Protein AF-A0A811V2S0-F1 (afdb_monomer_lite)

Secondary structure (DSSP, 8-state):
-B-------S-BTTTTB----PPPSSS----B-----GGGHHHHHHHTTTTTTSEEEEEEEEE-TTS-EEEEEEEEESS--SS-GGGSSSGGGS-GGGS--HHHHHHHHHHHHHTT--HHHHHHHHTS-------HHHHHHTT-TT-----

Foldseek 3Di:
DEQFDAWFAAQDPQFRGGGGFDDDDDDDGDDDDDDDDPVCVVVVCVVCCVVVQQWPKDFDWDQDPVRDTDTDIYIGGNPDDPDDCVNDPALVSQDQSRATAPLNLLLVLVRCVVRVPPVVVSLVSLAHDHNHDDPPVSCVVSVRPPRHGDD

InterPro domains:
  IPR013024 Gamma-glutamyl cyclotransferase-like [cd06661] (1-77)
  IPR017939 Gamma-glutamylcyclotransferase [PTHR12935] (8-141)
  IPR036568 Gamma-glutamyl cyclotransferase-like superfamily [SSF110857] (15-83)

Organism: Ceratitis capitata (NCBI:txid7213)

pLDDT: mean 86.47, std 14.24, range [32.12, 97.19]

Structure (mmCIF, N/CA/C/O backbone):
data_AF-A0A811V2S0-F1
#
_entry.id   AF-A0A811V2S0-F1
#
loop_
_atom_site.group_PDB
_atom_site.id
_atom_site.type_symbol
_atom_site.label_atom_id
_atom_site.label_alt_id
_atom_site.label_comp_id
_atom_site.label_asym_id
_atom_site.label_entity_id
_atom_site.label_seq_id
_atom_site.pdbx_PDB_ins_code
_atom_site.Cartn_x
_atom_site.Cartn_y
_atom_site.Cartn_z
_atom_site.occupancy
_atom_site.B_iso_or_equiv
_atom_site.auth_seq_id
_atom_site.auth_comp_id
_atom_site.auth_asym_id
_atom_site.auth_atom_id
_atom_site.pdbx_PDB_model_num
ATOM 1 N N . MET A 1 1 ? 6.106 -6.869 -6.637 1.00 34.75 1 MET A N 1
ATOM 2 C CA . MET A 1 1 ? 5.766 -5.432 -6.497 1.00 34.75 1 MET A CA 1
ATOM 3 C C . MET A 1 1 ? 4.418 -5.303 -5.800 1.00 34.75 1 MET A C 1
ATOM 5 O O . MET A 1 1 ? 3.494 -6.005 -6.175 1.00 34.75 1 MET A O 1
ATOM 9 N N . LEU A 1 2 ? 4.301 -4.424 -4.803 1.00 32.12 2 LEU A N 1
ATOM 10 C CA . LEU A 1 2 ? 3.048 -4.147 -4.090 1.00 32.12 2 LEU A CA 1
ATOM 11 C C . LEU A 1 2 ? 2.734 -2.657 -4.262 1.00 32.12 2 LEU A C 1
ATOM 13 O O . LEU A 1 2 ? 2.954 -1.830 -3.382 1.00 32.12 2 LEU A O 1
ATOM 17 N N . THR A 1 3 ? 2.259 -2.287 -5.451 1.00 33.91 3 THR A N 1
ATOM 18 C CA . THR A 1 3 ? 1.726 -0.943 -5.711 1.00 33.91 3 THR A CA 1
ATOM 19 C C . THR A 1 3 ? 0.298 -0.885 -5.190 1.00 33.91 3 THR A C 1
ATOM 21 O O . THR A 1 3 ? -0.665 -0.990 -5.944 1.00 33.91 3 THR A O 1
ATOM 24 N N . LYS A 1 4 ? 0.122 -0.733 -3.878 1.00 36.28 4 LYS A N 1
ATOM 25 C CA . LYS A 1 4 ? -1.211 -0.496 -3.321 1.00 36.28 4 LYS A CA 1
ATOM 26 C C . LYS A 1 4 ? -1.560 0.984 -3.466 1.00 36.28 4 LYS A C 1
ATOM 28 O O . LYS A 1 4 ? -1.284 1.779 -2.574 1.00 36.28 4 LYS A O 1
ATOM 33 N N . ARG A 1 5 ? -2.214 1.369 -4.571 1.00 40.47 5 ARG A N 1
ATOM 34 C CA . ARG A 1 5 ? -3.189 2.466 -4.469 1.00 40.47 5 ARG A CA 1
ATOM 35 C C . ARG A 1 5 ? -4.516 1.881 -4.031 1.00 40.47 5 ARG A C 1
ATOM 37 O O . ARG A 1 5 ? -4.896 0.797 -4.445 1.00 40.47 5 ARG A O 1
ATOM 44 N N . ILE A 1 6 ? -5.167 2.621 -3.151 1.00 45.44 6 ILE A N 1
ATOM 45 C CA . ILE A 1 6 ? -6.337 2.212 -2.411 1.00 45.44 6 ILE A CA 1
ATOM 46 C C . ILE A 1 6 ? -7.610 2.634 -3.149 1.00 45.44 6 ILE A C 1
ATOM 48 O O . ILE A 1 6 ? -8.071 3.767 -3.024 1.00 45.44 6 ILE A O 1
ATOM 52 N N . HIS A 1 7 ? -8.223 1.698 -3.858 1.00 39.72 7 HIS A N 1
ATOM 53 C CA . HIS A 1 7 ? -9.677 1.640 -3.928 1.00 39.72 7 HIS A CA 1
ATOM 54 C C . HIS A 1 7 ? -10.197 0.400 -3.234 1.00 39.72 7 HIS A C 1
ATOM 56 O O . HIS A 1 7 ? -9.584 -0.657 -3.267 1.00 39.72 7 HIS A O 1
ATOM 62 N N . ILE A 1 8 ? -11.333 0.577 -2.590 1.00 49.03 8 ILE A N 1
ATOM 63 C CA . ILE A 1 8 ? -11.678 -0.166 -1.396 1.00 49.03 8 ILE A CA 1
ATOM 64 C C . ILE A 1 8 ? -12.996 -0.843 -1.633 1.00 49.03 8 ILE A C 1
ATOM 66 O O . ILE A 1 8 ? -13.986 -0.139 -1.747 1.00 49.03 8 ILE A O 1
ATOM 70 N N . GLN A 1 9 ? -13.030 -2.167 -1.741 1.00 43.62 9 GLN A N 1
ATOM 71 C CA . GLN A 1 9 ? -14.276 -2.906 -1.921 1.00 43.62 9 GLN A CA 1
ATOM 72 C C . GLN A 1 9 ? -14.270 -4.221 -1.135 1.00 43.62 9 GLN A C 1
ATOM 74 O O . GLN A 1 9 ? -13.351 -5.013 -1.277 1.00 43.62 9 GLN A O 1
ATOM 79 N N . ASN A 1 10 ? -15.323 -4.425 -0.338 1.00 50.16 10 ASN A N 1
ATOM 80 C CA . ASN A 1 10 ? -15.614 -5.588 0.515 1.00 50.16 10 ASN A CA 1
ATOM 81 C C . ASN A 1 10 ? -14.672 -5.795 1.719 1.00 50.16 10 ASN A C 1
ATOM 83 O O . ASN A 1 10 ? -13.454 -5.810 1.564 1.00 50.16 10 ASN A O 1
ATOM 87 N N . PRO A 1 11 ? -15.206 -5.958 2.945 1.00 50.59 11 PRO A N 1
ATOM 88 C CA . PRO A 1 11 ? -14.376 -6.204 4.116 1.00 50.59 11 PRO A CA 1
ATOM 89 C C . PRO A 1 11 ? -13.655 -7.547 3.977 1.00 50.59 11 PRO A C 1
ATOM 91 O O . PRO A 1 11 ? -14.292 -8.588 3.851 1.00 50.59 11 PRO A O 1
ATOM 94 N N . THR A 1 12 ? -12.325 -7.536 4.043 1.00 61.50 12 THR A N 1
ATOM 95 C CA . THR A 1 12 ? -11.580 -8.782 4.267 1.00 61.50 12 THR A CA 1
ATOM 96 C C . THR A 1 12 ? -11.667 -9.122 5.750 1.00 61.50 12 THR A C 1
ATOM 98 O O . THR A 1 12 ? -11.462 -8.242 6.591 1.00 61.50 12 THR A O 1
ATOM 101 N N . ALA A 1 13 ? -11.951 -10.382 6.096 1.00 67.38 13 ALA A N 1
ATOM 102 C CA . ALA A 1 13 ? -12.024 -10.806 7.499 1.00 67.38 13 ALA A CA 1
ATOM 103 C C . ALA A 1 13 ? -10.734 -10.460 8.267 1.00 67.38 13 ALA A C 1
ATOM 105 O O . ALA A 1 13 ? -10.784 -10.051 9.422 1.00 67.38 13 ALA A O 1
ATOM 106 N N . ARG A 1 14 ? -9.582 -10.539 7.584 1.00 79.12 14 ARG A N 1
ATOM 107 C CA . ARG A 1 14 ? -8.264 -10.238 8.151 1.00 79.12 14 ARG A CA 1
ATOM 108 C C . ARG A 1 14 ? -8.095 -8.777 8.570 1.00 79.12 14 ARG A C 1
ATOM 110 O O . ARG A 1 14 ? -7.555 -8.516 9.639 1.00 79.12 14 ARG A O 1
ATOM 117 N N . TRP A 1 15 ? -8.512 -7.824 7.736 1.00 85.88 15 TRP A N 1
ATOM 118 C CA . TRP A 1 15 ? -8.301 -6.400 8.017 1.00 85.88 15 TRP A CA 1
ATOM 119 C C . TRP A 1 15 ? -9.521 -5.725 8.652 1.00 85.88 15 TRP A C 1
ATOM 121 O O . TRP A 1 15 ? -9.362 -4.673 9.269 1.00 85.88 15 TRP A O 1
ATOM 131 N N . GLY A 1 16 ? -10.722 -6.300 8.519 1.00 86.88 16 GLY A N 1
ATOM 132 C CA . GLY A 1 16 ? -11.990 -5.724 8.996 1.00 86.88 16 GLY A CA 1
ATOM 133 C C . GLY A 1 16 ? -12.388 -4.444 8.258 1.00 86.88 16 GLY A C 1
ATOM 134 O O . GLY A 1 16 ? -13.036 -3.545 8.789 1.00 86.88 16 GLY A O 1
ATOM 135 N N . GLY A 1 17 ? -11.945 -4.332 7.016 1.00 88.38 17 GLY A N 1
ATOM 136 C CA . GLY A 1 17 ? -12.195 -3.204 6.144 1.00 88.38 17 GLY A CA 1
ATOM 137 C C . GLY A 1 17 ? -11.752 -3.566 4.747 1.00 88.38 17 GLY A C 1
ATOM 138 O O . GLY A 1 17 ? -11.185 -4.641 4.510 1.00 88.38 17 GLY A O 1
ATOM 139 N N . ALA A 1 18 ? -12.080 -2.698 3.811 1.00 88.06 18 ALA A N 1
ATOM 140 C CA . ALA A 1 18 ? -11.918 -3.060 2.429 1.00 88.06 18 ALA A CA 1
ATOM 141 C C . ALA A 1 18 ? -10.474 -2.777 1.932 1.00 88.06 18 ALA A C 1
ATOM 143 O O . ALA A 1 18 ? -9.805 -1.873 2.449 1.00 88.06 18 ALA A O 1
ATOM 144 N N . PRO A 1 19 ? -9.945 -3.602 1.009 1.00 86.56 19 PRO A N 1
ATOM 145 C CA . PRO A 1 19 ? -8.530 -3.622 0.658 1.00 86.56 19 PRO A CA 1
ATOM 146 C C . PRO A 1 19 ? -8.199 -2.545 -0.387 1.00 86.56 19 PRO A C 1
ATOM 148 O O . PRO A 1 19 ? -8.955 -1.607 -0.574 1.00 86.56 19 PRO A O 1
ATOM 151 N N . ALA A 1 20 ? -7.035 -2.607 -1.031 1.00 87.75 20 ALA A N 1
ATOM 152 C CA . ALA A 1 20 ? -6.589 -1.586 -1.981 1.00 87.75 20 ALA A CA 1
ATOM 153 C C . ALA A 1 20 ? -6.588 -2.134 -3.415 1.00 87.75 20 ALA A C 1
ATOM 155 O O . ALA A 1 20 ? -6.046 -3.211 -3.628 1.00 87.75 20 ALA A O 1
ATOM 156 N N . THR A 1 21 ? -7.130 -1.405 -4.392 1.00 88.31 21 THR A N 1
ATOM 157 C CA . THR A 1 21 ? -6.967 -1.701 -5.827 1.00 88.31 21 THR A CA 1
ATOM 158 C C . THR A 1 21 ? -6.537 -0.501 -6.666 1.00 88.31 21 THR A C 1
ATOM 160 O O . THR A 1 21 ? -6.864 0.654 -6.378 1.00 88.31 21 THR A O 1
ATOM 163 N N . ILE A 1 22 ? -5.849 -0.791 -7.768 1.00 86.25 22 ILE A N 1
ATOM 164 C CA . ILE A 1 22 ? -5.532 0.179 -8.809 1.00 86.25 22 ILE A CA 1
ATOM 165 C C . ILE A 1 22 ? -6.734 0.275 -9.749 1.00 86.25 22 ILE A C 1
ATOM 167 O O . ILE A 1 22 ? -7.157 -0.714 -10.336 1.00 86.25 22 ILE A O 1
ATOM 171 N N . VAL A 1 23 ? -7.256 1.488 -9.918 1.00 82.31 23 VAL A N 1
ATOM 172 C CA . VAL A 1 23 ? -8.308 1.776 -10.901 1.00 82.31 23 VAL A CA 1
ATOM 173 C C . VAL A 1 23 ? -7.717 2.483 -12.099 1.00 82.31 23 VAL A C 1
ATOM 175 O O . VAL A 1 23 ? -6.972 3.461 -11.932 1.00 82.31 23 VAL A O 1
ATOM 178 N N . HIS A 1 24 ? -8.106 2.009 -13.280 1.00 72.62 24 HIS A N 1
ATOM 179 C CA . HIS A 1 24 ? -7.803 2.618 -14.567 1.00 72.62 24 HIS A CA 1
ATOM 180 C C . HIS A 1 24 ? -8.233 4.092 -14.592 1.00 72.62 24 HIS A C 1
ATOM 182 O O . HIS A 1 24 ? -9.312 4.459 -14.134 1.00 72.62 24 HIS A O 1
ATOM 188 N N . GLY A 1 25 ? -7.368 4.962 -15.105 1.00 69.69 25 GLY A N 1
ATOM 189 C CA . GLY A 1 25 ? -7.640 6.392 -15.209 1.00 69.69 25 GLY A CA 1
ATOM 190 C C . GLY A 1 25 ? -6.366 7.202 -15.415 1.00 69.69 25 GLY A C 1
ATOM 191 O O . GLY A 1 25 ? -5.261 6.680 -15.334 1.00 69.69 25 GLY A O 1
ATOM 192 N N . TRP A 1 26 ? -6.515 8.503 -15.655 1.00 57.28 26 TRP A N 1
ATOM 193 C CA . TRP A 1 26 ? -5.438 9.353 -16.190 1.00 57.28 26 TRP A CA 1
ATOM 194 C C . TRP A 1 26 ? -4.468 9.901 -15.136 1.00 57.28 26 TRP A C 1
ATOM 196 O O . TRP A 1 26 ? -3.630 10.749 -15.420 1.00 57.28 26 TRP A O 1
ATOM 206 N N . ARG A 1 27 ? -4.606 9.475 -13.882 1.00 70.38 27 ARG A N 1
ATOM 207 C CA . ARG A 1 27 ? -3.849 10.037 -12.758 1.00 70.38 27 ARG A CA 1
ATOM 208 C C . ARG A 1 27 ? -2.710 9.092 -12.376 1.00 70.38 27 ARG A C 1
ATOM 210 O O . ARG A 1 27 ? -2.954 7.906 -12.161 1.00 70.38 27 ARG A O 1
ATOM 217 N N . VAL A 1 28 ? -1.514 9.636 -12.180 1.00 73.38 28 VAL A N 1
ATOM 218 C CA . VAL A 1 28 ? -0.328 8.890 -11.726 1.00 73.38 28 VAL A CA 1
ATOM 219 C C . VAL A 1 28 ? -0.567 8.254 -10.352 1.00 73.38 28 VAL A C 1
ATOM 221 O O . VAL A 1 28 ? -1.294 8.793 -9.505 1.00 73.38 28 VAL A O 1
ATOM 224 N N . ARG A 1 29 ? -0.011 7.055 -10.157 1.00 82.56 29 ARG A N 1
ATOM 225 C CA . ARG A 1 29 ? -0.072 6.282 -8.911 1.00 82.56 29 ARG A CA 1
ATOM 226 C C . ARG A 1 29 ? 1.344 6.108 -8.382 1.00 82.56 29 ARG A C 1
ATOM 228 O O . ARG A 1 29 ? 2.224 5.754 -9.155 1.00 82.56 29 ARG A O 1
ATOM 235 N N . TYR A 1 30 ? 1.529 6.324 -7.086 1.00 89.62 30 TYR A N 1
ATOM 236 C CA . TYR A 1 30 ? 2.797 6.062 -6.414 1.00 89.62 30 TYR A CA 1
ATOM 237 C C . TYR A 1 30 ? 2.703 4.748 -5.645 1.00 89.62 30 TYR A C 1
ATOM 239 O O . TYR A 1 30 ? 1.651 4.414 -5.093 1.00 89.62 30 TYR A O 1
ATOM 247 N N . GLY A 1 31 ? 3.808 4.016 -5.614 1.00 89.62 31 GLY A N 1
ATOM 248 C CA . GLY A 1 31 ? 3.978 2.818 -4.806 1.00 89.62 31 GLY A CA 1
ATOM 249 C C . GLY A 1 31 ? 5.404 2.298 -4.916 1.00 89.62 31 GLY A C 1
ATOM 250 O O . GLY A 1 31 ? 6.251 2.926 -5.549 1.00 89.62 31 GLY A O 1
ATOM 251 N N . THR A 1 32 ? 5.653 1.152 -4.295 1.00 91.00 32 THR A N 1
ATOM 252 C CA . THR A 1 32 ? 7.003 0.606 -4.140 1.00 91.00 32 THR A CA 1
ATOM 253 C C . THR A 1 32 ? 7.235 -0.549 -5.106 1.00 91.00 32 THR A C 1
ATOM 255 O O . THR A 1 32 ? 6.411 -1.468 -5.204 1.00 91.00 32 THR A O 1
ATOM 258 N N . LEU A 1 33 ? 8.366 -0.512 -5.811 1.00 90.94 33 LEU A N 1
ATOM 259 C CA . LEU A 1 33 ? 8.837 -1.608 -6.651 1.00 90.94 33 LEU A CA 1
ATOM 260 C C . LEU A 1 33 ? 9.672 -2.577 -5.808 1.00 90.94 33 LEU A C 1
ATOM 262 O O . LEU A 1 33 ? 10.588 -2.160 -5.110 1.00 90.94 33 LEU A O 1
ATOM 266 N N . TRP A 1 34 ? 9.337 -3.864 -5.888 1.00 91.31 34 TRP A N 1
ATOM 267 C CA . TRP A 1 34 ? 10.042 -4.944 -5.198 1.00 91.31 34 TRP A CA 1
ATOM 268 C C . TRP A 1 34 ? 10.491 -5.968 -6.226 1.00 91.31 34 TRP A C 1
ATOM 270 O O . TRP A 1 34 ? 9.659 -6.416 -7.025 1.00 91.31 34 TRP A O 1
ATOM 280 N N . GLU A 1 35 ? 11.764 -6.343 -6.163 1.00 92.56 35 GLU A N 1
ATOM 281 C CA . GLU A 1 35 ? 12.326 -7.480 -6.883 1.00 92.56 35 GLU A CA 1
ATOM 282 C C . GLU A 1 35 ? 12.204 -8.723 -6.000 1.00 92.56 35 GLU A C 1
ATOM 284 O O . GLU A 1 35 ? 12.632 -8.725 -4.847 1.00 92.56 35 GLU A O 1
ATOM 289 N N . ILE A 1 36 ? 11.531 -9.748 -6.515 1.00 89.94 36 ILE A N 1
ATOM 290 C CA . ILE A 1 36 ? 11.231 -10.981 -5.787 1.00 89.94 36 ILE A CA 1
ATOM 291 C C . ILE A 1 36 ? 11.460 -12.146 -6.748 1.00 89.94 36 ILE A C 1
ATOM 293 O O . ILE A 1 36 ? 11.152 -12.036 -7.936 1.00 89.94 36 ILE A O 1
ATOM 297 N N . SER A 1 37 ? 11.997 -13.253 -6.235 1.00 93.62 37 SER A N 1
ATOM 298 C CA . SER A 1 37 ? 12.199 -14.472 -7.016 1.00 93.62 37 SER A CA 1
ATOM 299 C C . SER A 1 37 ? 10.878 -15.001 -7.578 1.00 93.62 37 SER A C 1
ATOM 301 O O . SER A 1 37 ? 9.867 -15.047 -6.876 1.00 93.62 37 SER A O 1
ATOM 303 N N . LEU A 1 38 ? 10.902 -15.488 -8.822 1.00 92.56 38 LEU A N 1
ATOM 304 C CA . LEU A 1 38 ? 9.750 -16.158 -9.438 1.00 92.56 38 LEU A CA 1
ATOM 305 C C . LEU A 1 38 ? 9.338 -17.432 -8.691 1.00 92.56 38 LEU A C 1
ATOM 307 O O . LEU A 1 38 ? 8.192 -17.848 -8.803 1.00 92.56 38 LEU A O 1
ATOM 311 N N . SER A 1 39 ? 10.231 -18.021 -7.891 1.00 95.94 39 SER A N 1
ATOM 312 C CA . SER A 1 39 ? 9.885 -19.149 -7.017 1.00 95.94 39 SER A CA 1
ATOM 313 C C . SER A 1 39 ? 8.833 -18.803 -5.961 1.00 95.94 39 SER A C 1
ATOM 315 O O . SER A 1 39 ? 8.234 -19.710 -5.406 1.00 95.94 39 SER A O 1
ATOM 317 N N . ASN A 1 40 ? 8.625 -17.517 -5.662 1.00 92.06 40 ASN A N 1
ATOM 318 C CA . ASN A 1 40 ? 7.591 -17.050 -4.737 1.00 92.06 40 ASN A CA 1
ATOM 319 C C . ASN A 1 40 ? 6.310 -16.608 -5.454 1.00 92.06 40 ASN A C 1
ATOM 321 O O . ASN A 1 40 ? 5.422 -16.061 -4.809 1.00 92.06 40 ASN A O 1
ATOM 325 N N . LEU A 1 41 ? 6.222 -16.763 -6.779 1.00 92.06 41 LEU A N 1
ATOM 326 C CA . LEU A 1 41 ? 5.091 -16.244 -7.545 1.00 92.06 41 LEU A CA 1
ATOM 327 C C . LEU A 1 41 ? 3.766 -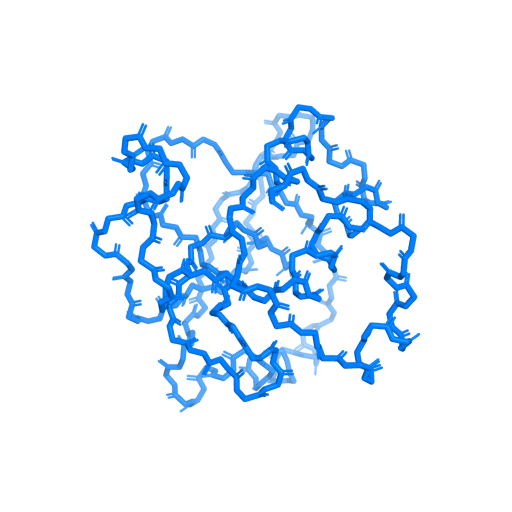16.863 -7.094 1.00 92.06 41 LEU A C 1
ATOM 329 O O . LEU A 1 41 ? 2.818 -16.117 -6.861 1.00 92.06 41 LEU A O 1
ATOM 333 N N . ASP A 1 42 ? 3.736 -18.183 -6.916 1.00 94.81 42 ASP A N 1
ATOM 334 C CA . ASP A 1 42 ? 2.542 -18.905 -6.472 1.00 94.81 42 ASP A CA 1
ATOM 335 C C . ASP A 1 42 ? 2.121 -18.448 -5.065 1.00 94.81 42 ASP A C 1
ATOM 337 O O . ASP A 1 42 ? 0.965 -18.094 -4.857 1.00 94.81 42 ASP A O 1
ATOM 341 N N . ASP A 1 43 ? 3.077 -18.304 -4.136 1.00 91.25 43 ASP A N 1
ATOM 342 C CA . ASP A 1 43 ? 2.809 -17.798 -2.781 1.00 91.25 43 ASP A CA 1
ATOM 343 C C . ASP A 1 43 ? 2.195 -16.386 -2.791 1.00 91.25 43 ASP A C 1
ATOM 345 O O . ASP A 1 43 ? 1.358 -16.054 -1.949 1.00 91.25 43 ASP A O 1
ATOM 349 N N . ILE A 1 44 ? 2.640 -15.518 -3.706 1.00 90.06 44 ILE A N 1
ATOM 350 C CA . ILE A 1 44 ? 2.129 -14.146 -3.823 1.00 90.06 44 ILE A CA 1
ATOM 351 C C . ILE A 1 44 ? 0.739 -14.154 -4.468 1.00 90.06 44 ILE A C 1
ATOM 353 O O . ILE A 1 44 ? -0.152 -13.451 -3.992 1.00 90.06 44 ILE A O 1
ATOM 357 N N . ASP A 1 45 ? 0.536 -14.945 -5.524 1.00 93.06 45 ASP A N 1
ATOM 358 C CA . ASP A 1 45 ? -0.773 -15.104 -6.164 1.00 93.06 45 ASP A CA 1
ATOM 359 C C . ASP A 1 45 ? -1.812 -15.661 -5.174 1.00 93.06 45 ASP A C 1
ATOM 361 O O . ASP A 1 45 ? -2.949 -15.183 -5.140 1.00 93.06 45 ASP A O 1
ATOM 365 N N . ASP A 1 46 ? -1.411 -16.592 -4.308 1.00 90.19 46 ASP A N 1
ATOM 366 C CA . ASP A 1 46 ? -2.253 -17.131 -3.241 1.00 90.19 46 ASP A CA 1
ATOM 367 C C . ASP A 1 46 ? -2.547 -16.096 -2.149 1.00 90.19 46 ASP A C 1
ATOM 369 O O . ASP A 1 46 ? -3.695 -15.962 -1.724 1.00 90.19 46 ASP A O 1
ATOM 373 N N . GLN A 1 47 ? -1.557 -15.298 -1.730 1.00 85.88 47 GLN A N 1
ATOM 374 C CA . GLN A 1 47 ? -1.770 -14.207 -0.764 1.00 85.88 47 GLN A CA 1
ATOM 375 C C . GLN A 1 47 ? -2.751 -13.140 -1.261 1.00 85.88 47 GLN A C 1
ATOM 377 O O . GLN A 1 47 ? -3.476 -12.550 -0.455 1.00 85.88 47 GLN A O 1
ATOM 382 N N . GLU A 1 48 ? -2.759 -12.876 -2.566 1.00 88.50 48 GLU A N 1
ATOM 383 C CA . GLU A 1 48 ? -3.670 -11.926 -3.207 1.00 88.50 48 GLU A CA 1
ATOM 384 C C . GLU A 1 48 ? -4.998 -12.594 -3.626 1.00 88.50 48 GLU A C 1
ATOM 386 O O . GLU A 1 48 ? -5.886 -11.928 -4.158 1.00 88.50 48 GLU A O 1
ATOM 391 N N . GLY A 1 49 ? -5.181 -13.896 -3.366 1.00 92.38 49 GLY A N 1
ATOM 392 C CA . GLY A 1 49 ? -6.423 -14.617 -3.649 1.00 92.38 49 GLY A CA 1
ATOM 393 C C . GLY A 1 49 ? -6.754 -14.673 -5.141 1.00 92.38 49 GLY A C 1
ATOM 394 O O . GLY A 1 49 ? -7.919 -14.541 -5.526 1.00 92.38 49 GLY A O 1
ATOM 395 N N . VAL A 1 50 ? -5.733 -14.828 -5.993 1.00 93.19 50 VAL A N 1
ATOM 396 C CA . VAL A 1 50 ? -5.902 -14.904 -7.454 1.00 93.19 50 VAL A CA 1
ATOM 397 C C . VAL A 1 50 ? -6.756 -16.105 -7.843 1.00 93.19 50 VAL A C 1
ATOM 399 O O . VAL A 1 50 ? -7.670 -15.976 -8.657 1.00 93.19 50 VAL A O 1
ATOM 402 N N . HIS A 1 51 ? -6.514 -17.259 -7.220 1.00 91.50 51 HIS A N 1
ATOM 403 C CA . HIS A 1 51 ? -7.294 -18.474 -7.454 1.00 91.50 51 HIS A CA 1
ATOM 404 C C . HIS A 1 51 ? -8.748 -18.355 -6.952 1.00 91.50 51 HIS A C 1
ATOM 406 O O . HIS A 1 51 ? -9.632 -19.040 -7.464 1.00 91.50 51 HIS A O 1
ATOM 412 N N . GLU A 1 52 ? -9.013 -17.456 -5.997 1.00 91.81 52 GLU A N 1
ATOM 413 C CA . GLU A 1 52 ? -10.354 -17.140 -5.481 1.00 91.81 52 GLU A CA 1
ATOM 414 C C . GLU A 1 52 ? -11.068 -16.048 -6.301 1.00 91.81 52 GLU A C 1
ATOM 416 O O . GLU A 1 52 ? -12.223 -15.715 -6.031 1.00 91.81 52 GLU A O 1
ATOM 421 N N . GLY A 1 53 ? -10.394 -15.458 -7.295 1.00 91.94 53 GLY A N 1
ATOM 422 C CA . GLY A 1 53 ? -10.929 -14.357 -8.095 1.00 91.94 53 GLY A CA 1
ATOM 423 C C . GLY A 1 53 ? -11.080 -13.042 -7.323 1.00 91.94 53 GLY A C 1
ATOM 424 O O . GLY A 1 53 ? -11.840 -12.175 -7.755 1.00 91.94 53 GLY A O 1
ATOM 425 N N . ILE A 1 54 ? -10.382 -12.868 -6.193 1.00 89.50 54 ILE A N 1
ATOM 426 C CA . ILE A 1 54 ? -10.399 -11.611 -5.426 1.00 89.50 54 ILE A CA 1
ATOM 427 C C . ILE A 1 54 ? -9.621 -10.546 -6.203 1.00 89.50 54 ILE A C 1
ATOM 429 O O . ILE A 1 54 ? -10.144 -9.467 -6.502 1.00 89.50 54 ILE A O 1
ATOM 433 N N . TYR A 1 55 ? -8.386 -10.876 -6.576 1.00 92.19 55 TYR A N 1
ATOM 434 C CA . TYR A 1 55 ? -7.532 -10.068 -7.435 1.00 92.19 55 TYR A CA 1
ATOM 435 C C . TYR A 1 55 ? -7.197 -10.814 -8.728 1.00 92.19 55 TYR A C 1
ATOM 437 O O . TYR A 1 55 ? -7.217 -12.038 -8.788 1.00 92.19 55 TYR A O 1
ATOM 445 N N . TYR A 1 56 ? -6.834 -10.069 -9.766 1.00 94.56 56 TYR A N 1
ATOM 446 C CA . TYR A 1 56 ? -6.137 -10.595 -10.932 1.00 94.56 56 TYR A CA 1
ATOM 447 C C . TYR A 1 56 ? -4.781 -9.910 -11.067 1.00 94.56 56 TYR A C 1
ATOM 449 O O . TYR A 1 56 ? -4.612 -8.736 -10.717 1.00 94.56 56 TYR A O 1
ATOM 457 N N . ALA A 1 57 ? -3.808 -10.643 -11.595 1.00 94.00 57 ALA A N 1
ATOM 458 C CA . ALA A 1 57 ? -2.493 -10.099 -11.867 1.00 94.00 57 ALA A CA 1
ATOM 459 C C . ALA A 1 57 ? -2.432 -9.415 -13.237 1.00 94.00 57 ALA A C 1
ATOM 461 O O . ALA A 1 57 ? -2.958 -9.919 -14.230 1.00 94.00 57 ALA A O 1
ATOM 462 N N . ALA A 1 58 ? -1.729 -8.289 -13.302 1.00 92.75 58 ALA A N 1
ATOM 463 C CA . ALA A 1 58 ? -1.476 -7.540 -14.523 1.00 92.75 58 ALA A CA 1
ATOM 464 C C . ALA A 1 58 ? -0.008 -7.118 -14.609 1.00 92.75 58 ALA A C 1
ATOM 466 O O . ALA A 1 58 ? 0.611 -6.772 -13.604 1.00 92.75 58 ALA A O 1
ATOM 467 N N . SER A 1 59 ? 0.530 -7.091 -15.825 1.00 94.12 59 SER A N 1
ATOM 468 C CA . SER A 1 59 ? 1.820 -6.467 -16.121 1.00 94.12 59 SER A CA 1
ATOM 469 C C . SER A 1 59 ? 1.587 -5.003 -16.475 1.00 94.12 59 SER A C 1
ATOM 471 O O . SER A 1 59 ? 0.987 -4.706 -17.507 1.00 94.12 59 SER A O 1
ATOM 473 N N . LEU A 1 60 ? 2.028 -4.090 -15.611 1.00 90.62 60 LEU A N 1
ATOM 474 C CA . LEU A 1 60 ? 1.832 -2.652 -15.778 1.00 90.62 60 LEU A CA 1
ATOM 475 C C . LEU A 1 60 ? 3.165 -1.941 -16.042 1.00 90.62 60 LEU A C 1
ATOM 477 O O . LEU A 1 60 ? 4.173 -2.292 -15.420 1.00 90.62 60 LEU A O 1
ATOM 481 N N . PRO A 1 61 ? 3.186 -0.921 -16.919 1.00 92.25 61 PRO A N 1
ATOM 482 C CA . PRO A 1 61 ? 4.331 -0.034 -17.033 1.00 92.25 61 PRO A CA 1
ATOM 483 C C . PRO A 1 61 ? 4.424 0.849 -15.786 1.00 92.25 61 PRO A C 1
ATOM 485 O O . PRO A 1 61 ? 3.432 1.436 -15.345 1.00 92.25 61 PRO A O 1
ATOM 488 N N . VAL A 1 62 ? 5.624 0.967 -15.232 1.00 91.88 62 VAL A N 1
ATOM 489 C CA . VAL A 1 62 ? 5.911 1.798 -14.062 1.00 91.88 62 VAL A CA 1
ATOM 490 C C . VAL A 1 62 ? 7.096 2.702 -14.360 1.00 91.88 62 VAL A C 1
ATOM 492 O O . VAL A 1 62 ? 8.099 2.266 -14.923 1.00 91.88 62 VAL A O 1
ATOM 495 N N . MET A 1 63 ? 6.953 3.977 -14.010 1.00 92.75 63 MET A N 1
ATOM 496 C CA . MET A 1 63 ? 7.993 4.985 -14.179 1.00 92.75 63 MET A CA 1
ATOM 497 C C . MET A 1 63 ? 8.864 5.027 -12.928 1.00 92.75 63 MET A C 1
ATOM 499 O O . MET A 1 63 ? 8.359 5.194 -11.816 1.00 92.75 63 MET A O 1
ATOM 503 N N . LEU A 1 64 ? 10.164 4.839 -13.118 1.00 91.12 64 LEU A N 1
ATOM 504 C CA . LEU A 1 64 ? 11.174 4.933 -12.074 1.00 91.12 64 LEU A CA 1
ATOM 505 C C . LEU A 1 64 ? 11.555 6.403 -11.820 1.00 91.12 64 LEU A C 1
ATOM 507 O O . LEU A 1 64 ? 11.306 7.255 -12.672 1.00 91.12 64 LEU A O 1
ATOM 511 N N . PRO A 1 65 ? 12.210 6.725 -10.686 1.00 88.88 65 PRO A N 1
ATOM 512 C CA . PRO A 1 65 ? 12.624 8.099 -10.376 1.00 88.88 65 PRO A CA 1
ATOM 513 C C . PRO A 1 65 ? 13.596 8.739 -11.380 1.00 88.88 65 PRO A C 1
ATOM 515 O O . PRO A 1 65 ? 13.783 9.948 -11.352 1.00 88.88 65 PRO A O 1
ATOM 518 N N . ASN A 1 66 ? 14.236 7.941 -12.237 1.00 92.00 66 ASN A N 1
ATOM 519 C CA . ASN A 1 66 ? 15.119 8.393 -13.316 1.00 92.00 66 ASN A CA 1
ATOM 520 C C . ASN A 1 66 ? 14.390 8.518 -14.672 1.00 92.00 66 ASN A C 1
ATOM 522 O O . ASN A 1 66 ? 15.039 8.452 -15.714 1.00 92.00 66 ASN A O 1
ATOM 526 N N . ASP A 1 67 ? 13.057 8.600 -14.656 1.00 92.25 67 ASP A N 1
ATOM 527 C CA . ASP A 1 67 ? 12.169 8.702 -15.822 1.00 92.25 67 ASP A CA 1
ATOM 528 C C . ASP A 1 67 ? 12.223 7.516 -16.802 1.00 92.25 67 ASP A C 1
ATOM 530 O O . ASP A 1 67 ? 11.679 7.574 -17.907 1.00 92.25 67 ASP A O 1
ATOM 534 N N . THR A 1 68 ? 12.825 6.394 -16.399 1.00 94.88 68 THR A N 1
ATOM 535 C CA . THR A 1 68 ? 12.795 5.160 -17.192 1.00 94.88 68 THR A CA 1
ATOM 536 C C . THR A 1 68 ? 11.552 4.332 -16.886 1.00 94.88 68 THR A C 1
ATOM 538 O O . THR A 1 68 ? 11.039 4.330 -15.765 1.00 94.88 68 THR A O 1
ATOM 541 N N . LEU A 1 69 ? 11.052 3.618 -17.895 1.00 94.38 69 LEU A N 1
ATOM 542 C CA . LEU A 1 69 ? 9.937 2.691 -17.739 1.00 94.38 69 LEU A CA 1
ATOM 543 C C . LEU A 1 69 ? 10.455 1.272 -17.533 1.00 94.38 69 LEU A C 1
ATOM 545 O O . LEU A 1 69 ? 11.326 0.802 -18.262 1.00 94.38 69 LEU A O 1
ATOM 549 N N . THR A 1 70 ? 9.850 0.565 -16.589 1.00 95.06 70 THR A N 1
ATOM 550 C CA . THR A 1 70 ? 9.969 -0.888 -16.476 1.00 95.06 70 THR A CA 1
ATOM 551 C C . THR A 1 70 ? 8.583 -1.519 -16.403 1.00 95.06 70 THR A C 1
ATOM 553 O O . THR A 1 70 ? 7.589 -0.835 -16.158 1.00 95.06 70 THR A O 1
ATOM 556 N N . THR A 1 71 ? 8.494 -2.818 -16.669 1.00 94.94 71 THR A N 1
ATOM 557 C CA . THR A 1 71 ? 7.246 -3.572 -16.522 1.00 94.94 71 THR A CA 1
ATOM 558 C C . THR A 1 71 ? 7.263 -4.289 -15.190 1.00 94.94 71 THR A C 1
ATOM 560 O O . THR A 1 71 ? 8.248 -4.937 -14.844 1.00 94.94 71 THR A O 1
ATOM 563 N N . ALA A 1 72 ? 6.163 -4.211 -14.453 1.00 94.00 72 ALA A N 1
ATOM 564 C CA . ALA A 1 72 ? 6.051 -4.883 -13.176 1.00 94.00 72 ALA A CA 1
ATOM 565 C C . ALA A 1 72 ? 4.687 -5.547 -13.000 1.00 94.00 72 ALA A C 1
ATOM 567 O O . ALA A 1 72 ? 3.662 -5.054 -13.474 1.00 94.00 72 ALA A O 1
ATOM 568 N N . ARG A 1 73 ? 4.688 -6.682 -12.298 1.00 94.50 73 ARG A N 1
ATOM 569 C CA . ARG A 1 73 ? 3.468 -7.393 -11.914 1.00 94.50 73 ARG A CA 1
ATOM 570 C C . ARG A 1 73 ? 2.769 -6.644 -10.782 1.00 94.50 73 ARG A C 1
ATOM 572 O O . ARG A 1 73 ? 3.389 -6.381 -9.755 1.00 94.50 73 ARG A O 1
ATOM 579 N N . ALA A 1 74 ? 1.488 -6.351 -10.949 1.00 92.44 74 ALA A N 1
ATOM 580 C CA . ALA A 1 74 ? 0.624 -5.755 -9.938 1.00 92.44 74 ALA A CA 1
ATOM 581 C C . ALA A 1 74 ? -0.692 -6.533 -9.835 1.00 92.44 74 ALA A C 1
ATOM 583 O O . ALA A 1 74 ? -1.083 -7.218 -10.778 1.00 92.44 74 ALA A O 1
ATOM 584 N N . TYR A 1 75 ? -1.386 -6.381 -8.709 1.00 92.56 75 TYR A N 1
ATOM 585 C CA . TYR A 1 75 ? -2.661 -7.041 -8.441 1.00 92.56 75 TYR A CA 1
ATOM 586 C C . TYR A 1 75 ? -3.778 -6.007 -8.372 1.00 92.56 75 TYR A C 1
ATOM 588 O O . TYR A 1 75 ? -3.666 -4.980 -7.697 1.00 92.56 75 TYR A O 1
ATOM 596 N N . LEU A 1 76 ? -4.855 -6.268 -9.107 1.00 91.81 76 LEU A N 1
ATOM 597 C CA . LEU A 1 76 ? -6.036 -5.417 -9.171 1.00 91.81 76 LEU A CA 1
ATOM 598 C C . LEU A 1 76 ? -7.258 -6.239 -8.772 1.00 91.81 76 LEU A C 1
ATOM 600 O O . LEU A 1 76 ? -7.386 -7.378 -9.201 1.00 91.81 76 LEU A O 1
ATOM 604 N N . LEU A 1 77 ? -8.158 -5.672 -7.967 1.00 90.94 77 LEU A N 1
ATOM 605 C CA . LEU A 1 77 ? -9.430 -6.321 -7.641 1.00 90.94 77 LEU A CA 1
ATOM 606 C C . LEU A 1 77 ? -10.158 -6.706 -8.931 1.00 90.94 77 LEU A C 1
ATOM 608 O O . LEU A 1 77 ? -10.254 -5.884 -9.849 1.00 90.94 77 LEU A O 1
ATOM 612 N N . ALA A 1 78 ? -10.675 -7.931 -8.985 1.00 91.25 78 ALA A N 1
ATOM 613 C CA . ALA A 1 78 ? -11.452 -8.406 -10.125 1.00 91.25 78 ALA A CA 1
ATOM 614 C C . ALA A 1 78 ? -12.781 -7.645 -10.246 1.00 91.25 78 ALA A C 1
ATOM 616 O O . ALA A 1 78 ? -13.146 -7.185 -11.328 1.00 91.25 78 ALA A O 1
ATOM 617 N N . ASP A 1 79 ? -13.463 -7.431 -9.119 1.00 89.38 79 ASP A N 1
ATOM 618 C CA . ASP A 1 79 ? -14.626 -6.549 -9.028 1.00 89.38 79 ASP A CA 1
ATOM 619 C C . ASP A 1 79 ? -14.159 -5.102 -8.820 1.00 89.38 79 ASP A C 1
ATOM 621 O O . ASP A 1 79 ? -13.848 -4.666 -7.706 1.00 89.38 79 ASP A O 1
ATOM 625 N N . GLN A 1 80 ? -14.031 -4.371 -9.928 1.00 87.38 80 GLN A N 1
ATOM 626 C CA . GLN A 1 80 ? -13.519 -3.010 -9.905 1.00 87.38 80 GLN A CA 1
ATOM 627 C C . GLN A 1 80 ? -14.556 -2.010 -9.364 1.00 87.38 80 GLN A C 1
ATOM 629 O O . GLN A 1 80 ? -15.730 -2.007 -9.748 1.00 87.38 80 GLN A O 1
ATOM 634 N N . PRO A 1 81 ? -14.108 -1.051 -8.546 1.00 84.50 81 PRO A N 1
ATOM 635 C CA . PRO A 1 81 ? -14.944 0.027 -8.049 1.00 84.50 81 PRO A CA 1
ATOM 636 C C . PRO A 1 81 ? -15.523 0.895 -9.180 1.00 84.50 81 PRO A C 1
ATOM 638 O O . PRO A 1 81 ? -14.782 1.512 -9.939 1.00 84.50 81 PRO A O 1
ATOM 641 N N . LYS A 1 82 ? -16.849 1.074 -9.203 1.00 84.75 82 LYS A N 1
ATOM 642 C CA . LYS A 1 82 ? -17.519 1.956 -10.185 1.00 84.75 82 LYS A CA 1
ATOM 643 C C . LYS A 1 82 ? -17.134 3.432 -10.059 1.00 84.75 82 LYS A C 1
ATOM 645 O O . LYS A 1 82 ? -17.033 4.130 -11.060 1.00 84.75 82 LYS A O 1
ATOM 650 N N . THR A 1 83 ? -16.933 3.903 -8.829 1.00 85.00 83 THR A N 1
ATOM 651 C CA . THR A 1 83 ? -16.572 5.297 -8.544 1.00 85.00 83 THR A CA 1
ATOM 652 C C . THR A 1 83 ? -15.186 5.355 -7.927 1.00 85.00 83 THR A C 1
ATOM 654 O O . THR A 1 83 ? -14.942 4.696 -6.898 1.00 85.00 83 THR A O 1
ATOM 657 N N . PRO A 1 84 ? -14.269 6.129 -8.528 1.00 83.44 84 PRO A N 1
ATOM 658 C CA . PRO A 1 84 ? -12.980 6.338 -7.930 1.00 83.44 84 PRO A CA 1
ATOM 659 C C . PRO A 1 84 ? -13.005 7.094 -6.601 1.00 83.44 84 PRO A C 1
ATOM 661 O O . PRO A 1 84 ? -13.816 7.990 -6.419 1.00 83.44 84 PRO A O 1
ATOM 664 N N . LEU A 1 85 ? -12.089 6.781 -5.674 1.00 83.19 85 LEU A N 1
ATOM 665 C CA . LEU A 1 85 ? -12.055 7.430 -4.353 1.00 83.19 85 LEU A CA 1
ATOM 666 C C . LEU A 1 85 ? -11.937 8.964 -4.449 1.00 83.19 85 LEU A C 1
ATOM 668 O O . LEU A 1 85 ? -12.562 9.682 -3.680 1.00 83.19 85 LEU A O 1
ATOM 672 N N . ASN A 1 86 ? -11.174 9.457 -5.427 1.00 81.00 86 ASN A N 1
ATOM 673 C CA . ASN A 1 86 ? -10.961 10.891 -5.647 1.00 81.00 86 ASN A CA 1
ATOM 674 C C . ASN A 1 86 ? -12.136 11.587 -6.350 1.00 81.00 86 ASN A C 1
ATOM 676 O O . ASN A 1 86 ? -12.108 12.807 -6.473 1.00 81.00 86 ASN A O 1
ATOM 680 N N . ASP A 1 87 ? -13.119 10.825 -6.826 1.00 86.31 87 ASP A N 1
ATOM 681 C CA . ASP A 1 87 ? -14.278 11.359 -7.541 1.00 86.31 87 ASP A CA 1
ATOM 682 C C . ASP A 1 87 ? -15.467 11.566 -6.584 1.00 86.31 87 ASP A C 1
ATOM 684 O O . ASP A 1 87 ? -16.506 12.093 -6.977 1.00 86.31 87 ASP A O 1
ATOM 688 N N . PHE A 1 88 ? -15.318 11.188 -5.307 1.00 85.88 88 PHE A N 1
ATOM 689 C CA . PHE A 1 88 ? -16.267 11.559 -4.264 1.00 85.88 88 PHE A CA 1
ATOM 690 C C . PHE A 1 88 ? -16.115 13.049 -3.898 1.00 85.88 88 PHE A C 1
ATOM 692 O O . PHE A 1 88 ? -14.988 13.526 -3.763 1.00 85.88 88 PHE A O 1
ATOM 699 N N . PRO A 1 89 ? -17.223 13.782 -3.660 1.00 85.31 89 PRO A N 1
ATOM 700 C CA . PRO A 1 89 ? -17.179 15.210 -3.317 1.00 85.31 89 PRO A CA 1
ATOM 701 C C . PRO A 1 89 ? -16.425 15.523 -2.017 1.00 85.31 89 PRO A C 1
ATOM 703 O O . PRO A 1 89 ? -15.878 16.611 -1.860 1.00 85.31 89 PRO A O 1
ATOM 706 N N . SER A 1 90 ? -16.425 14.583 -1.071 1.00 86.06 90 SER A N 1
ATOM 707 C CA . SER A 1 90 ? -15.630 14.635 0.154 1.00 86.06 90 SER A CA 1
ATOM 708 C C . SER A 1 90 ? -15.389 13.223 0.691 1.00 86.06 90 SER A C 1
ATOM 710 O O . SER A 1 90 ? -16.093 12.276 0.328 1.00 86.06 90 SER A O 1
ATOM 712 N N . SER A 1 91 ? -14.408 13.081 1.582 1.00 83.69 91 SER A N 1
ATOM 713 C CA . SER A 1 91 ? -14.057 11.808 2.221 1.00 83.69 91 SER A CA 1
ATOM 714 C C . SER A 1 91 ? -15.219 11.203 3.027 1.00 83.69 91 SER A C 1
ATOM 716 O O . SER A 1 91 ? -15.398 9.988 3.021 1.00 83.69 91 SER A O 1
ATOM 718 N N . ASP A 1 92 ? -16.080 12.032 3.625 1.00 86.19 92 ASP A N 1
ATOM 719 C CA . ASP A 1 92 ? -17.279 11.588 4.358 1.00 86.19 92 ASP A CA 1
ATOM 720 C C . ASP A 1 92 ? -18.392 11.037 3.452 1.00 86.19 92 ASP A C 1
ATOM 722 O O . ASP A 1 92 ? -19.344 10.421 3.932 1.00 86.19 92 ASP A O 1
ATOM 726 N N . LYS A 1 93 ? -18.301 11.250 2.133 1.00 90.31 93 LYS A N 1
ATOM 727 C CA . LYS A 1 93 ? -19.233 10.668 1.156 1.00 90.31 93 LYS A CA 1
ATOM 728 C C . LYS A 1 93 ? -18.798 9.291 0.662 1.00 90.31 93 LYS A C 1
ATOM 730 O O . LYS A 1 93 ? -19.548 8.668 -0.086 1.00 90.31 93 LYS A O 1
ATOM 735 N N . VAL A 1 94 ? -17.630 8.802 1.081 1.00 89.75 94 VAL A N 1
ATOM 736 C CA . VAL A 1 94 ? -17.170 7.447 0.765 1.00 89.75 94 VAL A CA 1
ATOM 737 C C . VAL A 1 94 ? -17.999 6.441 1.580 1.00 89.75 94 VAL A C 1
ATOM 739 O O . VAL A 1 94 ? -17.965 6.498 2.812 1.00 89.75 94 VAL A O 1
ATOM 742 N N . PRO A 1 95 ? -18.734 5.509 0.942 1.00 90.75 95 PRO A N 1
ATOM 743 C CA . PRO A 1 95 ? -19.555 4.524 1.648 1.00 90.75 95 PRO A CA 1
ATOM 744 C C . PRO A 1 95 ? -18.749 3.672 2.637 1.00 90.75 95 PRO A C 1
ATOM 746 O O . PRO A 1 95 ? -17.584 3.377 2.398 1.00 90.75 95 PRO A O 1
ATOM 749 N N . GLN A 1 96 ? -19.363 3.205 3.724 1.00 88.75 96 GLN A N 1
ATOM 750 C CA . GLN A 1 96 ? -18.648 2.452 4.767 1.00 88.75 96 GLN A CA 1
ATOM 751 C C . GLN A 1 96 ? -18.005 1.149 4.254 1.00 88.75 96 GLN A C 1
ATOM 753 O O . GLN A 1 96 ? -16.879 0.825 4.622 1.00 88.75 96 GLN A O 1
ATOM 758 N N . ASN A 1 97 ? -18.668 0.425 3.347 1.00 87.06 97 ASN A N 1
ATOM 759 C CA . ASN A 1 97 ? -18.112 -0.769 2.686 1.00 87.06 97 ASN A CA 1
ATOM 760 C C . ASN A 1 97 ? -16.979 -0.451 1.688 1.00 87.06 97 ASN A C 1
ATOM 762 O O . ASN A 1 97 ? -16.356 -1.358 1.136 1.00 87.06 97 ASN A O 1
ATOM 766 N N . ARG A 1 98 ? -16.737 0.842 1.453 1.00 88.69 98 ARG A N 1
ATOM 767 C CA . ARG A 1 98 ? -15.676 1.422 0.634 1.00 88.69 98 ARG A CA 1
ATOM 768 C C . ARG A 1 98 ? -14.615 2.123 1.487 1.00 88.69 98 ARG A C 1
ATOM 770 O O . ARG A 1 98 ? -13.810 2.866 0.937 1.00 88.69 98 ARG A O 1
ATOM 777 N N . GLN A 1 99 ? -14.601 1.909 2.803 1.00 92.12 99 GLN A N 1
ATOM 778 C CA . GLN A 1 99 ? -13.584 2.445 3.709 1.00 92.12 99 GLN A CA 1
ATOM 779 C C . GLN A 1 99 ? -12.637 1.328 4.184 1.00 92.12 99 GLN A C 1
ATOM 781 O O . GLN A 1 99 ? -13.091 0.209 4.464 1.00 92.12 99 GLN A O 1
ATOM 786 N N . PRO A 1 100 ? -11.316 1.585 4.238 1.00 92.88 100 PRO A N 1
ATOM 787 C CA . PRO A 1 100 ? -10.375 0.630 4.784 1.00 92.88 100 PRO A CA 1
ATOM 788 C C . PRO A 1 100 ? -10.566 0.573 6.298 1.00 92.88 100 PRO A C 1
ATOM 790 O O . PRO A 1 100 ? -11.182 1.457 6.907 1.00 92.88 100 PRO A O 1
ATOM 793 N N . 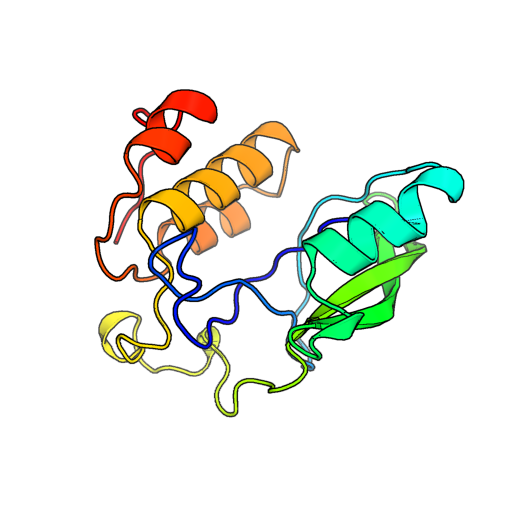SER A 1 101 ? -9.992 -0.446 6.925 1.00 94.56 101 SER A N 1
ATOM 794 C CA . SER A 1 101 ? -9.833 -0.404 8.371 1.00 94.56 101 SER A CA 1
ATOM 795 C C . SER A 1 101 ? -8.753 0.589 8.765 1.00 94.56 101 SER A C 1
ATOM 797 O O . SER A 1 101 ? -7.872 0.926 7.966 1.00 94.56 101 SER A O 1
ATOM 799 N N . LYS A 1 102 ? -8.804 1.048 10.017 1.00 95.81 102 LYS A N 1
ATOM 800 C CA . LYS A 1 102 ? -7.783 1.943 10.564 1.00 95.81 102 LYS A CA 1
ATOM 801 C C . LYS A 1 102 ? -6.408 1.273 10.503 1.00 95.81 102 LYS A C 1
ATOM 803 O O . LYS A 1 102 ? -5.472 1.855 9.963 1.00 95.81 102 LYS A O 1
ATOM 808 N N . THR A 1 103 ? -6.319 0.022 10.959 1.00 95.38 103 THR A N 1
ATOM 809 C CA . THR A 1 103 ? -5.066 -0.751 10.961 1.00 95.38 103 THR A CA 1
ATOM 810 C C . THR A 1 103 ? -4.502 -0.951 9.556 1.00 95.38 103 THR A C 1
ATOM 812 O O . THR A 1 103 ? -3.297 -0.822 9.349 1.00 95.38 103 THR A O 1
ATOM 815 N N . TYR A 1 104 ? -5.355 -1.221 8.564 1.00 94.25 104 TYR A N 1
ATOM 816 C CA . TYR A 1 104 ? -4.894 -1.374 7.185 1.00 94.25 104 TYR A CA 1
ATOM 817 C C . TYR A 1 104 ? -4.341 -0.065 6.617 1.00 94.25 104 TYR A C 1
ATOM 819 O O . TYR A 1 104 ? -3.274 -0.056 6.003 1.00 94.25 104 TYR A O 1
ATOM 827 N N . LEU A 1 105 ? -5.022 1.058 6.864 1.00 95.56 105 LEU A N 1
ATOM 828 C CA . LEU A 1 105 ? -4.553 2.359 6.396 1.00 95.56 105 LEU A CA 1
ATOM 829 C C . LEU A 1 105 ? -3.244 2.782 7.083 1.00 95.56 105 LEU A C 1
ATOM 831 O O . LEU A 1 105 ? -2.347 3.282 6.409 1.00 95.56 105 LEU A O 1
ATOM 835 N N . GLN A 1 106 ? -3.089 2.508 8.383 1.00 97.19 106 GLN A N 1
ATOM 836 C CA . GLN A 1 106 ? -1.821 2.712 9.095 1.00 97.19 106 GLN A CA 1
ATOM 837 C C . GLN A 1 106 ? -0.681 1.902 8.468 1.00 97.19 106 GLN A C 1
ATOM 839 O O . GLN A 1 106 ? 0.396 2.446 8.243 1.00 97.19 106 GLN A O 1
ATOM 844 N N . CYS A 1 107 ? -0.918 0.631 8.130 1.00 95.56 107 CYS A N 1
ATOM 845 C CA . CYS A 1 107 ? 0.076 -0.209 7.459 1.00 95.56 107 CYS A CA 1
ATOM 846 C C . CYS A 1 107 ? 0.544 0.411 6.133 1.00 95.56 107 CYS A C 1
ATOM 848 O O . CYS A 1 107 ? 1.742 0.476 5.864 1.00 95.56 107 CYS A O 1
ATOM 850 N N . LEU A 1 108 ? -0.388 0.936 5.334 1.00 94.56 108 LEU A N 1
ATOM 851 C CA . LEU A 1 108 ? -0.059 1.572 4.058 1.00 94.56 108 LEU A CA 1
ATOM 852 C C . LEU A 1 108 ? 0.699 2.889 4.238 1.00 94.56 108 LEU A C 1
ATOM 854 O O . LEU A 1 108 ? 1.643 3.146 3.495 1.00 94.56 108 LEU A O 1
ATOM 858 N N . VAL A 1 109 ? 0.326 3.703 5.230 1.00 96.44 109 VAL A N 1
ATOM 859 C CA . VAL A 1 109 ? 1.052 4.937 5.568 1.00 96.44 109 VAL A CA 1
ATOM 860 C C . VAL A 1 109 ? 2.474 4.624 6.023 1.00 96.44 109 VAL A C 1
ATOM 862 O O . VAL A 1 109 ? 3.407 5.220 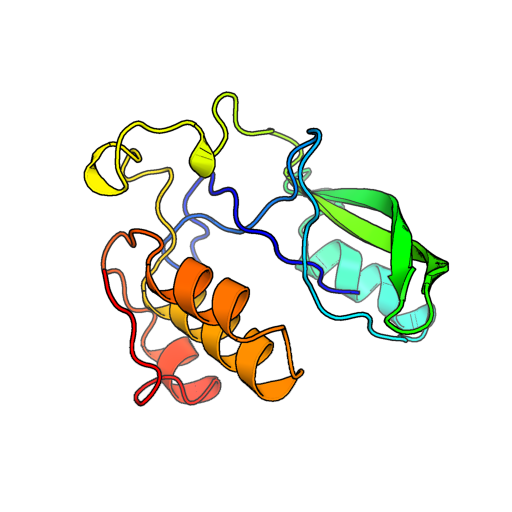5.488 1.00 96.44 109 VAL A O 1
ATOM 865 N N . LYS A 1 110 ? 2.652 3.661 6.935 1.00 96.31 110 LYS A N 1
ATOM 866 C CA . LYS A 1 110 ? 3.973 3.234 7.414 1.00 96.31 110 LYS A CA 1
ATOM 867 C C . LYS A 1 110 ? 4.851 2.750 6.262 1.00 96.31 110 LYS A C 1
ATOM 869 O O . LYS A 1 110 ? 5.934 3.287 6.068 1.00 96.31 110 LYS A O 1
ATOM 874 N N . GLY A 1 111 ? 4.344 1.841 5.425 1.00 93.75 111 GLY A N 1
ATOM 875 C CA . GLY A 1 111 ? 5.094 1.342 4.270 1.00 93.75 111 GLY A CA 1
ATOM 876 C C . GLY A 1 111 ? 5.449 2.441 3.262 1.00 93.75 111 GLY A C 1
ATOM 877 O O . GLY A 1 111 ? 6.556 2.460 2.728 1.00 93.75 111 GLY A O 1
ATOM 878 N N . ALA A 1 112 ? 4.552 3.404 3.026 1.00 93.06 112 ALA A N 1
ATOM 879 C CA . ALA A 1 112 ? 4.840 4.546 2.158 1.00 93.06 112 ALA A CA 1
ATOM 880 C C . ALA A 1 112 ? 5.941 5.456 2.737 1.00 93.06 112 ALA A C 1
ATOM 882 O O . ALA A 1 112 ? 6.784 5.943 1.985 1.00 93.06 112 ALA A O 1
ATOM 883 N N . GLN A 1 113 ? 5.961 5.657 4.059 1.00 95.12 113 GLN A N 1
ATOM 884 C CA . GLN A 1 113 ? 7.009 6.414 4.749 1.00 95.12 113 GLN A CA 1
ATOM 885 C C . GLN A 1 113 ? 8.359 5.688 4.708 1.00 95.12 113 GLN A C 1
ATOM 887 O O . GLN A 1 113 ? 9.360 6.292 4.333 1.00 95.12 113 GLN A O 1
ATOM 892 N N . GLU A 1 114 ? 8.380 4.396 5.040 1.00 94.56 114 GLU A N 1
ATOM 893 C CA . GLU A 1 114 ? 9.593 3.566 5.072 1.00 94.56 114 GLU A CA 1
ATOM 894 C C . GLU A 1 114 ? 10.259 3.444 3.699 1.00 94.56 114 GLU A C 1
ATOM 896 O O . GLU A 1 114 ? 11.480 3.372 3.600 1.00 94.56 114 GLU A O 1
ATOM 901 N N . THR A 1 115 ? 9.462 3.456 2.630 1.00 91.56 115 THR A N 1
ATOM 902 C CA . THR A 1 115 ? 9.952 3.298 1.253 1.00 91.56 115 THR A CA 1
ATOM 903 C C . THR A 1 115 ? 10.211 4.624 0.536 1.00 91.56 115 THR A C 1
ATOM 905 O O . THR A 1 115 ? 10.573 4.622 -0.640 1.00 91.56 115 THR A O 1
ATOM 908 N N . GLY A 1 116 ? 10.051 5.761 1.222 1.00 92.94 116 GLY A N 1
ATOM 909 C CA . GLY A 1 116 ? 10.384 7.078 0.676 1.00 92.94 116 GLY A CA 1
ATOM 910 C C . GLY A 1 116 ? 9.414 7.590 -0.393 1.00 92.94 116 GLY A C 1
ATOM 911 O O . GLY A 1 116 ? 9.814 8.359 -1.269 1.00 92.94 116 GLY A O 1
ATOM 912 N N . ILE A 1 117 ? 8.139 7.187 -0.345 1.00 90.94 117 ILE A N 1
ATOM 913 C CA . ILE A 1 117 ? 7.110 7.763 -1.218 1.00 90.94 117 ILE A CA 1
ATOM 914 C C . ILE A 1 117 ? 6.996 9.272 -0.958 1.00 90.94 117 ILE A C 1
ATOM 916 O O . ILE A 1 117 ? 7.086 9.739 0.176 1.00 90.94 117 ILE A O 1
ATOM 920 N N . VAL A 1 118 ? 6.781 10.042 -2.029 1.00 91.81 118 VAL A N 1
ATOM 921 C CA . VAL A 1 118 ? 6.749 11.510 -1.990 1.00 91.81 118 VAL A CA 1
ATOM 922 C C . VAL A 1 118 ? 5.807 12.051 -0.894 1.00 91.81 118 VAL A C 1
ATOM 924 O O . VAL A 1 118 ? 4.660 11.598 -0.804 1.00 91.81 118 VAL A O 1
ATOM 927 N N . PRO A 1 119 ? 6.234 13.047 -0.083 1.00 94.69 119 PRO A N 1
ATOM 928 C CA . PRO A 1 119 ? 5.511 13.452 1.129 1.00 94.69 119 PRO A CA 1
ATOM 929 C C . PRO A 1 119 ? 4.044 13.828 0.913 1.00 94.69 119 PRO A C 1
ATOM 931 O O . PRO A 1 119 ? 3.181 13.442 1.695 1.00 94.69 119 PRO A O 1
ATOM 934 N N . TRP A 1 120 ? 3.730 14.530 -0.179 1.00 94.00 120 TRP A N 1
ATOM 935 C CA . TRP A 1 120 ? 2.354 14.932 -0.476 1.00 94.00 120 TRP A CA 1
ATOM 936 C C . TRP A 1 120 ? 1.421 13.730 -0.702 1.00 94.00 120 TRP A C 1
ATOM 938 O O . TRP A 1 120 ? 0.233 13.806 -0.391 1.00 94.00 120 TRP A O 1
ATOM 948 N N . TYR A 1 121 ? 1.941 12.609 -1.216 1.00 91.56 121 TYR A N 1
ATOM 949 C CA . TYR A 1 121 ? 1.155 11.393 -1.425 1.00 91.56 121 TYR A CA 1
ATOM 950 C C . TYR A 1 121 ? 0.940 10.645 -0.108 1.00 91.56 121 TYR A C 1
ATOM 952 O O . TYR A 1 121 ? -0.139 10.102 0.117 1.00 91.56 121 TYR A O 1
ATOM 960 N N . VAL A 1 122 ? 1.931 10.669 0.790 1.00 94.44 122 VAL A N 1
ATOM 961 C CA . VAL A 1 122 ? 1.790 10.154 2.160 1.00 94.44 122 VAL A CA 1
ATOM 962 C C . VAL A 1 122 ? 0.732 10.950 2.930 1.00 94.44 122 VAL A C 1
ATOM 964 O O . VAL A 1 122 ? -0.123 10.354 3.583 1.00 94.44 122 VAL A O 1
ATOM 967 N N . GLU A 1 123 ? 0.726 12.279 2.818 1.00 94.94 123 GLU A N 1
ATOM 968 C CA . GLU A 1 123 ? -0.301 13.116 3.454 1.00 94.94 123 GLU A CA 1
ATOM 969 C C . GLU A 1 123 ? -1.696 12.878 2.867 1.00 94.94 123 GLU A C 1
ATOM 971 O O . GLU A 1 123 ? -2.673 12.764 3.611 1.00 94.94 123 GLU A O 1
ATOM 976 N N . TRP A 1 124 ? -1.798 12.702 1.545 1.00 91.75 124 TRP A N 1
ATOM 977 C CA . TRP A 1 124 ? -3.044 12.253 0.923 1.00 91.75 124 TRP A CA 1
ATOM 978 C C . TRP A 1 124 ? -3.506 10.905 1.493 1.00 91.75 124 TRP A C 1
ATOM 980 O O . TRP A 1 124 ? -4.672 10.765 1.863 1.00 91.75 124 TRP A O 1
ATOM 990 N N . LEU A 1 125 ? -2.601 9.933 1.629 1.00 92.38 125 LEU A N 1
ATOM 991 C CA . LEU A 1 125 ? -2.910 8.613 2.173 1.00 92.38 125 LEU A CA 1
ATOM 992 C C . LEU A 1 125 ? -3.452 8.695 3.607 1.00 92.38 125 LEU A C 1
ATOM 994 O O . LEU A 1 125 ? -4.477 8.088 3.907 1.00 92.38 125 LEU A O 1
ATOM 998 N N . LYS A 1 126 ? -2.833 9.513 4.468 1.00 95.19 126 LYS A N 1
ATOM 999 C CA . LYS A 1 126 ? -3.297 9.760 5.846 1.00 95.19 126 LYS A CA 1
ATOM 1000 C C . LYS A 1 126 ? -4.694 10.379 5.922 1.00 95.19 126 LYS A C 1
ATOM 1002 O O . 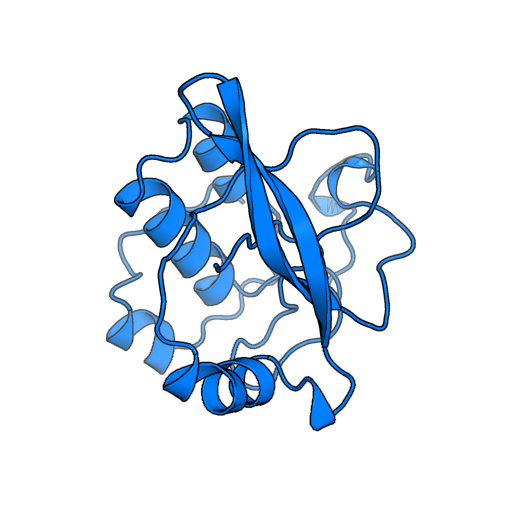LYS A 1 126 ? -5.345 10.247 6.954 1.00 95.19 126 LYS A O 1
ATOM 1007 N N . SER A 1 127 ? -5.137 11.074 4.872 1.00 93.12 127 SER A N 1
ATOM 1008 C CA . SER A 1 127 ? -6.455 11.723 4.804 1.00 93.12 127 SER A CA 1
ATOM 1009 C C . SER A 1 127 ? -7.594 10.810 4.334 1.00 93.12 127 SER A C 1
ATOM 1011 O O . SER A 1 127 ? -8.759 11.211 4.376 1.00 93.12 127 SER A O 1
ATOM 1013 N N . VAL A 1 128 ? -7.288 9.594 3.868 1.00 91.69 128 VAL A N 1
ATOM 1014 C CA . VAL A 1 128 ? -8.305 8.642 3.403 1.00 91.69 128 VAL A CA 1
ATOM 1015 C C . VAL A 1 128 ? -9.219 8.252 4.567 1.00 91.69 128 VAL A C 1
ATOM 1017 O O . VAL A 1 128 ? -8.743 7.814 5.608 1.00 91.69 128 VAL A O 1
ATOM 1020 N N . LYS A 1 129 ? -10.542 8.362 4.384 1.00 93.69 129 LYS A N 1
ATOM 1021 C CA . LYS A 1 129 ? -11.513 7.995 5.425 1.00 93.69 129 LYS A CA 1
ATOM 1022 C C . LYS A 1 129 ? -11.459 6.502 5.725 1.00 93.69 129 LYS A C 1
ATOM 1024 O O . LYS A 1 129 ? -11.606 5.704 4.803 1.00 93.69 129 LYS A O 1
ATOM 1029 N N . HIS A 1 130 ? -11.346 6.144 7.003 1.00 94.31 130 HIS A N 1
ATOM 1030 C CA . HIS A 1 130 ? -11.425 4.767 7.491 1.00 94.31 130 HIS A CA 1
ATOM 1031 C C . HIS A 1 130 ? -12.677 4.465 8.311 1.00 94.31 130 HIS A C 1
ATOM 1033 O O . HIS A 1 130 ? -13.240 5.344 8.961 1.00 94.31 130 HIS A O 1
ATOM 1039 N N . ASN A 1 131 ? -13.045 3.183 8.364 1.00 94.19 131 ASN A N 1
ATOM 1040 C CA . ASN A 1 131 ? -14.220 2.707 9.098 1.00 94.19 131 ASN A CA 1
ATOM 1041 C C . ASN A 1 131 ? -13.999 2.591 10.623 1.00 94.19 131 ASN A C 1
ATOM 1043 O O . ASN A 1 131 ? -14.913 2.214 11.348 1.00 94.19 131 ASN A O 1
ATOM 1047 N N . GLY A 1 132 ? -12.784 2.877 11.107 1.00 94.81 132 GLY A N 1
ATOM 1048 C CA . GLY A 1 132 ? -12.427 2.850 12.530 1.00 94.81 132 GLY A CA 1
ATOM 1049 C C . GLY A 1 132 ? -12.080 1.467 13.091 1.00 94.81 132 GLY A C 1
ATOM 1050 O O . GLY A 1 132 ? -11.626 1.386 14.229 1.00 94.81 132 GLY A O 1
ATOM 1051 N N . HIS A 1 133 ? -12.231 0.392 12.313 1.00 94.81 133 HIS A N 1
ATOM 1052 C CA . HIS A 1 133 ? -11.901 -0.961 12.757 1.00 94.81 133 HIS A CA 1
ATOM 1053 C C . HIS A 1 133 ? -10.401 -1.111 13.043 1.00 94.81 133 HIS A C 1
ATOM 1055 O O . HIS A 1 133 ? -9.564 -0.722 12.221 1.00 94.81 133 HIS A O 1
ATOM 1061 N N . VAL A 1 134 ? -10.075 -1.724 14.185 1.00 94.94 134 VAL A N 1
ATOM 1062 C CA . VAL A 1 134 ? -8.704 -2.028 14.608 1.00 94.94 134 VAL A CA 1
ATOM 1063 C C . VAL A 1 134 ? -8.520 -3.539 14.695 1.00 94.94 134 VAL A C 1
ATOM 1065 O O . VAL A 1 134 ? -9.121 -4.196 15.540 1.00 94.94 134 VAL A O 1
ATOM 1068 N N . ALA A 1 135 ? -7.656 -4.089 13.844 1.00 92.81 135 ALA A N 1
ATOM 1069 C CA . ALA A 1 135 ? -7.205 -5.472 13.949 1.00 92.81 135 ALA A CA 1
ATOM 1070 C C . ALA A 1 135 ? -6.025 -5.527 14.934 1.00 92.81 135 ALA A C 1
ATOM 1072 O O . ALA A 1 135 ? -4.877 -5.338 14.532 1.00 92.81 135 ALA A O 1
ATOM 1073 N N . GLN A 1 136 ? -6.315 -5.730 16.225 1.00 92.88 136 GLN A N 1
ATOM 1074 C CA . GLN A 1 136 ? -5.344 -5.587 17.326 1.00 92.88 136 GLN A CA 1
ATOM 1075 C C . GLN A 1 136 ? -4.061 -6.407 17.125 1.00 92.88 136 GLN A C 1
ATOM 1077 O O . GLN A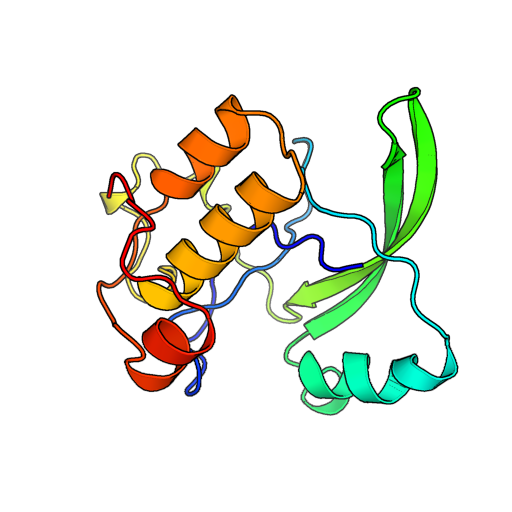 1 136 ? -2.962 -5.893 17.339 1.00 92.88 136 GLN A O 1
ATOM 1082 N N . ASP A 1 137 ? -4.189 -7.650 16.658 1.00 91.25 137 ASP A N 1
ATOM 1083 C CA . ASP A 1 137 ? -3.035 -8.520 16.414 1.00 91.25 137 ASP A CA 1
ATOM 1084 C C . ASP A 1 137 ? -2.122 -7.956 15.321 1.00 91.25 137 ASP A C 1
ATOM 1086 O O . ASP A 1 137 ? -0.905 -7.903 15.489 1.00 91.25 137 ASP A O 1
ATOM 1090 N N . LEU A 1 138 ? -2.703 -7.460 14.224 1.00 90.75 138 LEU A N 1
ATOM 1091 C CA . LEU A 1 138 ? -1.947 -6.858 13.125 1.00 90.75 138 LEU A CA 1
ATOM 1092 C C . LEU A 1 138 ? -1.341 -5.513 13.525 1.00 90.75 138 LEU A C 1
ATOM 1094 O O . LEU A 1 138 ? -0.204 -5.238 13.160 1.00 90.75 138 LEU A O 1
ATOM 1098 N N . GLU A 1 139 ? -2.057 -4.695 14.302 1.00 94.19 139 GLU A N 1
ATOM 1099 C CA . GLU A 1 139 ? -1.531 -3.428 14.824 1.00 94.19 139 GLU A CA 1
ATOM 1100 C C . GLU A 1 139 ? -0.276 -3.654 15.677 1.00 94.19 139 GLU A C 1
ATOM 1102 O O . GLU A 1 139 ? 0.693 -2.901 15.566 1.00 94.19 139 GLU A O 1
ATOM 1107 N N . LYS A 1 140 ? -0.275 -4.717 16.491 1.00 93.50 140 LYS A N 1
ATOM 1108 C CA . LYS A 1 140 ? 0.870 -5.102 17.317 1.00 93.50 140 LYS A CA 1
ATOM 1109 C C . LYS A 1 140 ? 2.011 -5.693 16.489 1.00 93.50 140 LYS A C 1
ATOM 1111 O O . LYS A 1 140 ? 3.146 -5.268 16.662 1.00 93.50 140 LYS A O 1
ATOM 1116 N N . ILE A 1 141 ? 1.726 -6.661 15.614 1.00 94.00 141 ILE A N 1
ATOM 1117 C CA . ILE A 1 141 ? 2.746 -7.363 14.811 1.00 94.00 141 ILE A CA 1
ATOM 1118 C C . ILE A 1 141 ? 3.463 -6.403 13.857 1.00 94.00 141 ILE A C 1
ATOM 1120 O O . ILE A 1 141 ? 4.668 -6.515 13.663 1.00 94.00 141 ILE A O 1
ATOM 1124 N N . LEU A 1 142 ? 2.724 -5.462 13.271 1.00 90.81 142 LEU A N 1
ATOM 1125 C CA . LEU A 1 142 ? 3.251 -4.502 12.301 1.00 90.81 142 LEU A CA 1
ATOM 1126 C C . LEU A 1 142 ? 3.728 -3.197 12.953 1.00 90.81 142 LEU A C 1
ATOM 1128 O O . LEU A 1 142 ? 4.181 -2.297 12.244 1.00 90.81 142 LEU A O 1
ATOM 1132 N N . ASP A 1 143 ? 3.629 -3.092 14.282 1.00 95.62 143 ASP A N 1
ATOM 1133 C CA . ASP A 1 143 ? 4.052 -1.934 15.069 1.00 95.62 143 ASP A CA 1
ATOM 1134 C C . ASP A 1 143 ? 3.459 -0.612 14.535 1.00 95.62 143 ASP A C 1
ATOM 1136 O O . ASP A 1 143 ? 4.148 0.270 14.019 1.00 95.62 143 ASP A O 1
ATOM 1140 N N . LEU A 1 144 ? 2.124 -0.523 14.560 1.00 94.88 144 LEU A N 1
ATOM 1141 C CA . LEU A 1 144 ? 1.359 0.552 13.906 1.00 94.88 144 LEU A CA 1
ATOM 1142 C C . LEU A 1 144 ? 0.815 1.614 14.867 1.00 94.88 144 LEU A C 1
ATOM 1144 O O . LEU A 1 144 ? 0.191 2.576 14.417 1.00 94.88 144 LEU A O 1
ATOM 1148 N N . LYS A 1 145 ? 1.039 1.465 16.178 1.00 91.56 145 LYS A N 1
ATOM 1149 C CA . LYS A 1 145 ? 0.432 2.322 17.214 1.00 91.56 145 LYS A CA 1
ATOM 1150 C C . LYS A 1 145 ? 0.766 3.803 17.046 1.00 91.56 145 LYS A C 1
ATOM 1152 O O . LYS A 1 145 ? -0.103 4.648 17.250 1.00 91.56 145 LYS A O 1
ATOM 1157 N N . ASP A 1 146 ? 1.989 4.101 16.619 1.00 93.19 146 ASP A N 1
ATOM 1158 C CA . ASP A 1 146 ? 2.478 5.475 16.470 1.00 93.19 146 ASP A CA 1
ATOM 1159 C C . ASP A 1 146 ? 2.191 6.079 15.085 1.00 93.19 146 ASP A C 1
ATOM 1161 O O . ASP A 1 146 ? 2.463 7.259 14.837 1.00 93.19 146 ASP A O 1
ATOM 1165 N N . VAL A 1 147 ? 1.590 5.304 14.175 1.00 96.12 147 VAL A N 1
ATOM 1166 C CA . VAL A 1 147 ? 1.207 5.784 12.846 1.00 96.12 147 VAL A CA 1
ATOM 1167 C C . VAL A 1 147 ? -0.058 6.632 12.957 1.00 96.12 147 VAL A C 1
ATOM 1169 O O . VAL A 1 147 ? -1.165 6.123 13.162 1.00 96.12 147 VAL A O 1
ATOM 1172 N N . LYS A 1 148 ? 0.112 7.947 12.794 1.00 95.62 148 LYS A N 1
ATOM 1173 C CA . LYS A 1 148 ? -0.974 8.933 12.847 1.00 95.62 148 LYS A CA 1
ATOM 1174 C C . LYS A 1 148 ? -1.691 9.052 11.502 1.00 95.62 148 LYS A C 1
ATOM 1176 O O . LYS A 1 148 ? -1.049 9.204 10.463 1.00 95.62 148 LYS A O 1
ATOM 1181 N N . LEU A 1 149 ? -3.020 9.040 11.559 1.00 95.75 149 LEU A N 1
ATOM 1182 C CA . LEU A 1 149 ? -3.922 9.324 10.442 1.00 95.75 149 LEU A CA 1
ATOM 1183 C C . LEU A 1 149 ? -4.653 10.650 10.699 1.00 95.75 1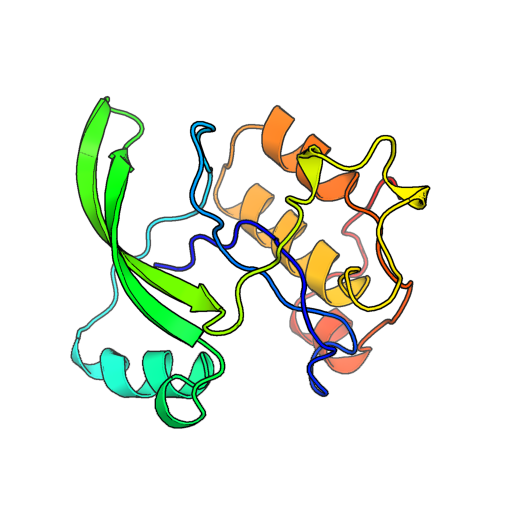49 LEU A C 1
ATOM 1185 O O . LEU A 1 149 ? -4.790 11.059 11.852 1.00 95.75 149 LEU A O 1
ATOM 1189 N N . ASN A 1 150 ? -5.114 11.307 9.634 1.00 89.94 150 ASN A N 1
ATOM 1190 C CA . ASN A 1 150 ? -5.750 12.628 9.702 1.00 89.94 150 ASN A CA 1
ATOM 1191 C C . ASN A 1 150 ? -7.295 12.554 9.754 1.00 89.94 150 ASN A C 1
ATOM 1193 O O . ASN A 1 150 ? -7.936 13.583 9.956 1.00 89.94 150 ASN A O 1
ATOM 1197 N N . SER A 1 151 ? -7.885 11.373 9.510 1.00 70.56 151 SER A N 1
ATOM 1198 C CA . SER A 1 151 ? -9.321 11.142 9.243 1.00 70.56 151 SER A CA 1
ATOM 1199 C C . SER A 1 151 ? -10.155 10.610 10.407 1.00 70.56 151 SER A C 1
ATOM 1201 O O . SER A 1 151 ? -9.564 9.905 11.252 1.00 70.56 151 SER A O 1
#

Radius of gyration: 15.1 Å; chains: 1; bounding box: 35×34×35 Å

Sequence (151 aa):
MLTKRIHIQNPTARWGGAPATIVHGWRVRYGTLWEISLSNLDDIDDQEGVHEGIYYAASLPVMLPNDTLTTARAYLLADQPKTPLNDFPSSDKVPQNRQPSKTYLQCLVKGAQETGIVPWYVEWLKSVKHNGHVAQDLEKILDLKDVKLNS